Protein AF-A0A916RKR7-F1 (afdb_monomer_lite)

pLDDT: mean 83.58, std 11.2, range [42.19, 94.0]

Secondary structure (DSSP, 8-state):
-HHHHHHHHHHHHHHHHHHHHHHHHHHHHHTT-HHHHHHHHHHHHHHHHHHHHHHHHHHHHHHHHHTTPPPGGG--HHHHHHHHHHHHHHHHHHHHHHHHHHHHHHHHHHTT--

Sequence (114 aa):
MIGNIGGIAGIVISILMIILLLIGLWSSKLHSFIGGVFFFLLLIIHEVYSFISPLLIRNYIDTLSIANKEPLFGMTIGELVLTLSLIPKLIVLAAFICLIFGLKKLWNVKSVSP

Foldseek 3Di:
DVVVVVVVVVVVVLVVVLVVLVVQLVVCVVVVLVLSVLLSVLVNVLSVCVVCVVVVLVVVVVVCVVVVHADPPNDDNVVVVVVSVVVSVVSNVVSVVSNVVSVVVVVVVVVPDD

Radius of gyration: 19.38 Å; chains: 1; bounding box: 46×38×53 Å

Structure (mmCIF, N/CA/C/O backbone):
data_AF-A0A916RKR7-F1
#
_entry.id   AF-A0A916RKR7-F1
#
loop_
_atom_site.group_PDB
_atom_site.id
_atom_site.type_symbol
_atom_site.label_atom_id
_atom_site.label_alt_id
_atom_site.label_comp_id
_atom_site.label_asym_id
_atom_site.label_entity_id
_atom_site.label_seq_id
_atom_site.pdbx_PDB_ins_code
_atom_site.Cartn_x
_atom_site.Cartn_y
_atom_site.Cartn_z
_atom_site.occupancy
_atom_site.B_iso_or_equiv
_atom_site.auth_seq_id
_atom_site.auth_comp_id
_atom_site.auth_asym_id
_atom_site.auth_atom_id
_atom_site.pdbx_PDB_model_num
ATOM 1 N N . MET A 1 1 ? -0.200 20.525 -23.009 1.00 42.19 1 MET A N 1
ATOM 2 C CA . MET A 1 1 ? -0.675 21.314 -21.846 1.00 42.19 1 MET A CA 1
ATOM 3 C C . MET A 1 1 ? -1.628 20.529 -20.931 1.00 42.19 1 MET A C 1
ATOM 5 O O . MET A 1 1 ? -1.488 20.637 -19.723 1.00 42.19 1 MET A O 1
ATOM 9 N N . ILE A 1 2 ? -2.510 19.669 -21.467 1.00 44.22 2 ILE A N 1
ATOM 10 C CA . ILE A 1 2 ? -3.431 18.806 -20.686 1.00 44.22 2 ILE A CA 1
ATOM 11 C C . ILE A 1 2 ? -2.693 17.769 -19.805 1.00 44.22 2 ILE A C 1
ATOM 13 O O . ILE A 1 2 ? -3.089 17.537 -18.667 1.00 44.22 2 ILE A O 1
ATOM 17 N N . GLY A 1 3 ? -1.562 17.220 -20.269 1.00 47.84 3 GLY A N 1
ATOM 18 C CA . GLY A 1 3 ? -0.761 16.260 -19.488 1.00 47.84 3 GLY A CA 1
ATOM 19 C C . GLY A 1 3 ? -0.113 16.831 -18.217 1.00 47.84 3 GLY A C 1
ATOM 20 O O . GLY A 1 3 ? 0.104 16.091 -17.263 1.00 47.84 3 GLY A O 1
ATOM 21 N N . ASN A 1 4 ? 0.136 18.146 -18.160 1.00 53.94 4 ASN A N 1
ATOM 22 C CA . ASN A 1 4 ? 0.761 18.780 -16.991 1.00 53.94 4 ASN A CA 1
ATOM 23 C C . ASN A 1 4 ? -0.253 19.012 -15.857 1.00 53.94 4 ASN A C 1
ATOM 25 O O . ASN A 1 4 ? 0.085 18.898 -14.685 1.00 53.94 4 ASN A O 1
ATOM 29 N N . ILE A 1 5 ? -1.514 19.284 -16.211 1.00 57.25 5 ILE A N 1
ATOM 30 C CA . ILE A 1 5 ? -2.606 19.489 -15.249 1.00 57.25 5 ILE A CA 1
ATOM 31 C C . ILE A 1 5 ? -2.961 18.163 -14.561 1.00 57.25 5 ILE A C 1
ATOM 33 O O . ILE A 1 5 ? -3.138 18.139 -13.347 1.00 57.25 5 ILE A O 1
ATOM 37 N N . GLY A 1 6 ? -2.983 17.053 -15.313 1.00 62.44 6 GLY A N 1
ATOM 38 C CA . GLY A 1 6 ? -3.207 15.715 -14.754 1.00 62.44 6 GLY A CA 1
ATOM 39 C C . GLY A 1 6 ? -2.108 15.275 -13.781 1.00 62.44 6 GLY A C 1
ATOM 40 O O . GLY A 1 6 ? -2.412 14.726 -12.724 1.00 62.44 6 GLY A O 1
ATOM 41 N N . GLY A 1 7 ? -0.842 15.584 -14.089 1.00 71.19 7 GLY A N 1
ATOM 42 C CA . GLY A 1 7 ? 0.286 15.299 -13.196 1.00 71.19 7 GLY A CA 1
ATOM 43 C C . GLY A 1 7 ? 0.230 16.091 -11.887 1.00 71.19 7 GLY A C 1
ATOM 44 O O . GLY A 1 7 ? 0.376 15.515 -10.812 1.00 71.19 7 GLY A O 1
ATOM 45 N N . ILE A 1 8 ? -0.049 17.397 -11.959 1.00 77.56 8 ILE A N 1
ATOM 46 C CA . ILE A 1 8 ? -0.148 18.262 -10.771 1.00 77.56 8 ILE A CA 1
ATOM 47 C C . ILE A 1 8 ? -1.348 17.865 -9.903 1.00 77.56 8 ILE A C 1
ATOM 49 O O . ILE A 1 8 ? -1.208 17.747 -8.687 1.00 77.56 8 ILE A O 1
ATOM 53 N N . ALA A 1 9 ? -2.509 17.610 -10.513 1.00 81.56 9 ALA A N 1
ATOM 54 C CA . ALA A 1 9 ? -3.696 17.165 -9.788 1.00 81.56 9 ALA A CA 1
ATOM 55 C C . ALA A 1 9 ? -3.450 15.836 -9.058 1.00 81.56 9 ALA A C 1
ATOM 57 O O . ALA A 1 9 ? -3.811 15.712 -7.891 1.00 81.56 9 ALA A O 1
ATOM 58 N N . GLY A 1 10 ? -2.775 14.876 -9.702 1.00 78.12 10 GLY A N 1
ATOM 59 C CA . GLY A 1 10 ? -2.406 13.605 -9.073 1.00 78.12 10 GLY A CA 1
ATOM 60 C C . GLY A 1 10 ? -1.530 13.790 -7.832 1.00 78.12 10 GLY A C 1
ATOM 61 O O . GLY A 1 10 ? -1.821 13.216 -6.787 1.00 78.12 10 GLY A O 1
ATOM 62 N N . ILE A 1 11 ? -0.518 14.659 -7.910 1.00 80.81 11 ILE A N 1
ATOM 63 C CA . ILE A 1 11 ? 0.362 14.964 -6.771 1.00 80.81 11 ILE A CA 1
ATOM 64 C C . ILE A 1 11 ? -0.433 15.585 -5.614 1.00 80.81 11 ILE A C 1
ATOM 66 O O . ILE A 1 11 ? -0.278 15.166 -4.468 1.00 80.81 11 ILE A O 1
ATOM 70 N N . VAL A 1 12 ? -1.310 16.552 -5.901 1.00 86.31 12 VAL A N 1
ATOM 71 C CA . VAL A 1 12 ? -2.144 17.204 -4.876 1.00 86.31 12 VAL A CA 1
ATOM 72 C C . VAL A 1 12 ? -3.083 16.199 -4.205 1.00 86.31 12 VAL A C 1
ATOM 74 O O . VAL A 1 12 ? -3.203 16.205 -2.980 1.00 86.31 12 VAL A O 1
ATOM 77 N N . ILE A 1 13 ? -3.710 15.310 -4.982 1.00 86.62 13 ILE A N 1
ATOM 78 C CA . ILE A 1 13 ? -4.593 14.260 -4.459 1.00 86.62 13 ILE A CA 1
ATOM 79 C C . ILE A 1 13 ? -3.811 13.294 -3.565 1.00 86.62 13 ILE A C 1
ATOM 81 O O . ILE A 1 13 ? -4.263 13.016 -2.457 1.00 86.62 13 ILE A O 1
ATOM 85 N N . SER A 1 14 ? -2.628 12.834 -3.982 1.00 82.69 14 SER A N 1
ATOM 86 C CA . SER A 1 14 ? -1.793 11.952 -3.155 1.00 82.69 14 SER A CA 1
ATOM 87 C C . SER A 1 14 ? -1.345 12.623 -1.854 1.00 82.69 14 SER A C 1
ATOM 89 O O . SER A 1 14 ? -1.415 12.004 -0.794 1.00 82.69 14 SER A O 1
ATOM 91 N N . ILE A 1 15 ? -0.957 13.904 -1.882 1.00 86.75 15 ILE A N 1
ATOM 92 C CA . ILE A 1 15 ? -0.610 14.650 -0.658 1.00 86.75 15 ILE A CA 1
ATOM 93 C C . ILE A 1 15 ? -1.815 14.721 0.286 1.00 86.75 15 ILE A C 1
ATOM 95 O O . ILE A 1 15 ? -1.689 14.433 1.479 1.00 86.75 15 ILE A O 1
ATOM 99 N N . LEU A 1 16 ? -2.989 15.071 -0.243 1.00 90.75 16 LEU A N 1
ATOM 100 C CA . LEU A 1 16 ? -4.219 15.149 0.541 1.00 90.75 16 LEU A CA 1
ATOM 101 C C . LEU A 1 16 ? -4.592 13.784 1.139 1.00 90.75 16 LEU A C 1
ATOM 103 O O . LEU A 1 16 ? -4.966 13.709 2.310 1.00 90.75 16 LEU A O 1
ATOM 107 N N . MET A 1 17 ? -4.433 12.707 0.367 1.00 89.25 17 MET A N 1
ATOM 108 C CA . MET A 1 17 ? -4.655 11.337 0.825 1.00 89.25 17 MET A CA 1
ATOM 109 C C . MET A 1 17 ? -3.710 10.957 1.964 1.00 89.25 17 MET A C 1
ATOM 111 O O . MET A 1 17 ? -4.173 10.429 2.972 1.00 89.25 17 MET A O 1
ATOM 115 N N . ILE A 1 18 ? -2.416 11.276 1.871 1.00 88.94 18 ILE A N 1
ATOM 116 C CA . ILE A 1 18 ? -1.457 11.011 2.954 1.00 88.94 18 ILE A CA 1
ATOM 117 C C . ILE A 1 18 ? -1.860 11.752 4.232 1.00 88.94 18 ILE A C 1
ATOM 119 O O . ILE A 1 18 ? -1.876 11.149 5.306 1.00 88.94 18 ILE A O 1
ATOM 123 N N . ILE A 1 19 ? -2.232 13.032 4.134 1.00 92.25 19 ILE A N 1
ATOM 124 C CA . ILE A 1 19 ? -2.694 13.815 5.291 1.00 92.25 19 ILE A CA 1
ATOM 125 C C . ILE A 1 19 ? -3.920 13.147 5.929 1.00 92.25 19 ILE A C 1
ATOM 127 O O . ILE A 1 19 ? -3.970 12.971 7.147 1.00 92.25 19 ILE A O 1
ATOM 131 N N . LEU A 1 20 ? -4.885 12.719 5.113 1.00 92.56 20 LEU A N 1
ATOM 132 C CA . LEU A 1 20 ? -6.102 12.062 5.583 1.00 92.56 20 LEU A CA 1
ATOM 133 C C . LEU A 1 20 ? -5.808 10.713 6.260 1.00 92.56 20 LEU A 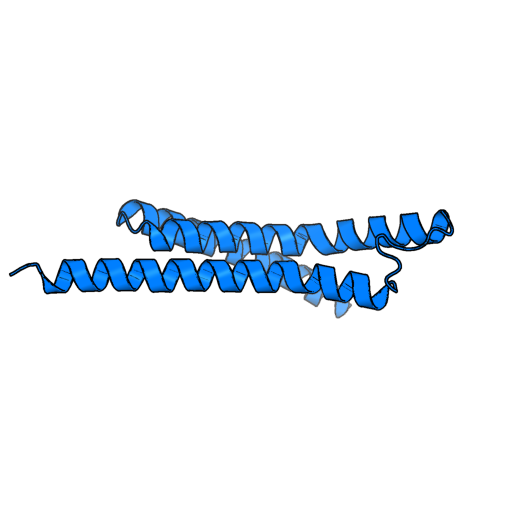C 1
ATOM 135 O O . LEU A 1 20 ? -6.374 10.415 7.313 1.00 92.56 20 LEU A O 1
ATOM 139 N N . LEU A 1 21 ? -4.875 9.928 5.716 1.00 90.94 21 LEU A N 1
ATOM 140 C CA . LEU A 1 21 ? -4.425 8.670 6.315 1.00 90.94 21 LEU A CA 1
ATOM 141 C C . LEU A 1 21 ? -3.703 8.888 7.650 1.00 90.94 21 LEU A C 1
ATOM 143 O O . LEU A 1 21 ? -3.929 8.126 8.590 1.00 90.94 21 LEU A O 1
ATOM 147 N N . LEU A 1 22 ? -2.886 9.939 7.774 1.00 92.38 22 LEU A N 1
ATOM 148 C CA . LEU A 1 22 ? -2.226 10.297 9.034 1.00 92.38 22 LEU A CA 1
ATOM 149 C C . LEU A 1 22 ? -3.235 10.718 10.107 1.00 92.38 22 LEU A C 1
ATOM 151 O O . LEU A 1 22 ? -3.119 10.290 11.257 1.00 92.38 22 LEU A O 1
ATOM 155 N N . ILE A 1 23 ? -4.255 11.499 9.738 1.00 92.88 23 ILE A N 1
ATOM 156 C CA . ILE A 1 23 ? -5.352 11.868 10.644 1.00 92.88 23 ILE A CA 1
ATOM 157 C C . ILE A 1 23 ? -6.129 10.616 11.078 1.00 92.88 23 ILE A C 1
ATOM 159 O O . ILE A 1 23 ? -6.412 10.446 12.265 1.00 92.88 23 ILE A O 1
ATOM 163 N N . GLY A 1 24 ? -6.436 9.709 10.147 1.00 89.56 24 GLY A N 1
ATOM 164 C CA . GLY A 1 24 ? -7.106 8.440 10.442 1.00 89.56 24 GLY A CA 1
ATOM 165 C C . GLY A 1 24 ? -6.294 7.535 11.374 1.00 89.56 24 GLY A C 1
ATOM 166 O O . GLY A 1 24 ? -6.837 6.970 12.331 1.00 89.56 24 GLY A O 1
ATOM 167 N N . LEU A 1 25 ? -4.978 7.459 11.159 1.00 91.31 25 LEU A N 1
ATOM 168 C CA . LEU A 1 25 ? -4.042 6.736 12.019 1.00 91.31 25 LEU A CA 1
ATOM 169 C C . LEU A 1 25 ? -4.004 7.337 13.430 1.00 91.31 25 LEU A C 1
ATOM 171 O O . LEU A 1 25 ? -4.107 6.605 14.417 1.00 91.31 25 LEU A O 1
ATOM 175 N N . TRP A 1 26 ? -3.907 8.666 13.530 1.00 92.19 26 TRP A N 1
ATOM 176 C CA . TRP A 1 26 ? -3.924 9.388 14.802 1.00 92.19 26 TRP A CA 1
ATOM 177 C C . TRP A 1 26 ? -5.234 9.159 15.559 1.00 92.19 26 TRP A C 1
ATOM 179 O O . TRP A 1 26 ? -5.219 8.811 16.739 1.00 92.19 26 TRP A O 1
ATOM 189 N N . SER A 1 27 ? -6.371 9.283 14.871 1.00 90.12 27 SER A N 1
ATOM 190 C CA . SER A 1 27 ? -7.696 9.049 15.448 1.00 90.12 27 SER A CA 1
ATOM 191 C C . SER A 1 27 ? -7.862 7.605 15.930 1.00 90.12 27 SER A C 1
ATOM 193 O O . SER A 1 27 ? -8.347 7.369 17.037 1.00 90.12 27 SER A O 1
ATOM 195 N N . SER A 1 28 ? -7.383 6.626 15.158 1.00 89.75 28 SER A N 1
ATOM 196 C CA . SER A 1 28 ? -7.419 5.213 15.555 1.00 89.75 28 SER A CA 1
ATOM 197 C C . SER A 1 28 ? -6.564 4.943 16.791 1.00 89.75 28 SER A C 1
ATOM 199 O O . SER A 1 28 ? -6.968 4.175 17.663 1.00 89.75 28 SER A O 1
ATOM 201 N N . LYS A 1 29 ? -5.405 5.606 16.899 1.00 89.06 29 LYS A N 1
ATOM 202 C CA . LYS A 1 29 ? -4.544 5.529 18.083 1.00 89.06 29 LYS A CA 1
ATOM 203 C C . LYS A 1 29 ? -5.217 6.150 19.309 1.00 89.06 29 LYS A C 1
ATOM 205 O O . LYS A 1 29 ? -5.168 5.548 20.377 1.00 89.06 29 LYS A O 1
ATOM 210 N N . LEU A 1 30 ? -5.881 7.298 19.153 1.00 87.00 30 LEU A N 1
ATOM 211 C CA . LEU A 1 30 ? -6.596 7.976 20.240 1.00 87.00 30 LEU A CA 1
ATOM 212 C C . LEU A 1 30 ? -7.719 7.101 20.820 1.00 87.00 30 LEU A C 1
ATOM 214 O O . LEU A 1 30 ? -7.856 6.994 22.033 1.00 87.00 30 LEU A O 1
ATOM 218 N N . HIS A 1 31 ? -8.470 6.412 19.959 1.00 85.62 31 HIS A N 1
ATOM 219 C CA . HIS A 1 31 ? -9.562 5.521 20.365 1.00 85.62 31 HIS A CA 1
ATOM 220 C C . HIS A 1 31 ? -9.102 4.090 20.704 1.00 85.62 31 HIS A C 1
ATOM 222 O O . HIS A 1 31 ? -9.934 3.196 20.851 1.00 85.62 31 HIS A O 1
ATOM 228 N N . SER A 1 32 ? -7.788 3.841 20.803 1.00 84.44 32 SER A N 1
ATOM 229 C CA . SER A 1 32 ? -7.203 2.508 21.049 1.00 84.44 32 SER A CA 1
ATOM 230 C C . SER A 1 32 ? -7.684 1.417 20.075 1.00 84.44 32 SER A C 1
ATOM 232 O O . SER A 1 32 ? -7.707 0.224 20.391 1.00 84.44 32 SER A O 1
ATOM 234 N N . PHE A 1 33 ? -8.054 1.807 18.853 1.00 88.00 33 PHE A N 1
ATOM 235 C CA . PHE A 1 33 ? -8.566 0.904 17.833 1.00 88.00 33 PHE A CA 1
ATOM 236 C C . PHE A 1 33 ? -7.415 0.252 17.057 1.00 88.00 33 PHE A C 1
ATOM 238 O O . PHE A 1 33 ? -7.038 0.687 15.969 1.00 88.00 33 PHE A O 1
ATOM 245 N N . ILE A 1 34 ? -6.861 -0.827 17.620 1.00 85.88 34 ILE A N 1
ATOM 246 C CA . ILE A 1 34 ? -5.695 -1.550 17.072 1.00 85.88 34 ILE A CA 1
ATOM 247 C C . ILE A 1 34 ? -5.904 -1.966 15.605 1.00 85.88 34 ILE A C 1
ATOM 249 O O . ILE A 1 34 ? -5.000 -1.804 14.789 1.00 85.88 34 ILE A O 1
ATOM 253 N N . GLY A 1 35 ? -7.094 -2.460 15.242 1.00 85.88 35 GLY A N 1
ATOM 254 C CA . GLY A 1 35 ? -7.390 -2.851 13.856 1.00 85.88 35 GLY A CA 1
ATOM 255 C C . GLY A 1 35 ? -7.344 -1.675 12.877 1.00 85.88 35 GLY A C 1
ATOM 256 O O . GLY A 1 35 ? -6.840 -1.821 11.766 1.00 85.88 35 GLY A O 1
ATOM 257 N N . GLY A 1 36 ? -7.786 -0.493 13.312 1.00 87.69 36 GLY A N 1
ATOM 258 C CA . GLY A 1 36 ? -7.679 0.742 12.536 1.00 87.69 36 GLY A CA 1
ATOM 259 C C . GLY A 1 36 ? -6.241 1.207 12.388 1.00 87.69 36 GLY A C 1
ATOM 260 O O . GLY A 1 36 ? -5.849 1.613 11.302 1.00 87.69 36 GLY A O 1
ATOM 261 N N . VAL A 1 37 ? -5.424 1.074 13.438 1.00 91.44 37 VAL A N 1
ATOM 262 C CA . VAL A 1 37 ? -3.992 1.400 13.359 1.00 91.44 37 VAL A CA 1
ATOM 263 C C . VAL A 1 37 ? -3.306 0.575 12.267 1.00 91.44 37 VAL A C 1
ATOM 265 O O . VAL A 1 37 ? -2.630 1.150 11.417 1.00 91.44 37 VAL A O 1
ATOM 268 N N . PHE A 1 38 ? -3.528 -0.744 12.227 1.00 91.62 38 PHE A N 1
ATOM 269 C CA . PHE A 1 38 ? -2.978 -1.598 11.165 1.00 91.62 38 PHE A CA 1
ATOM 270 C C . PHE A 1 38 ? -3.545 -1.269 9.781 1.00 91.62 38 PHE A C 1
ATOM 272 O O . PHE A 1 38 ? -2.788 -1.225 8.814 1.00 91.62 38 PHE A O 1
ATOM 279 N N . PHE A 1 39 ? -4.848 -0.996 9.682 1.00 94.00 39 PHE A N 1
ATOM 280 C CA . PHE A 1 39 ? -5.491 -0.593 8.430 1.00 94.00 39 PHE A CA 1
ATOM 281 C C . PHE A 1 39 ? -4.858 0.675 7.843 1.00 94.00 39 PHE A C 1
ATOM 283 O O . PHE A 1 39 ? -4.390 0.659 6.706 1.00 94.00 39 PHE A O 1
ATOM 290 N N . PHE A 1 40 ? -4.782 1.755 8.625 1.00 92.81 40 PHE A N 1
ATOM 291 C CA .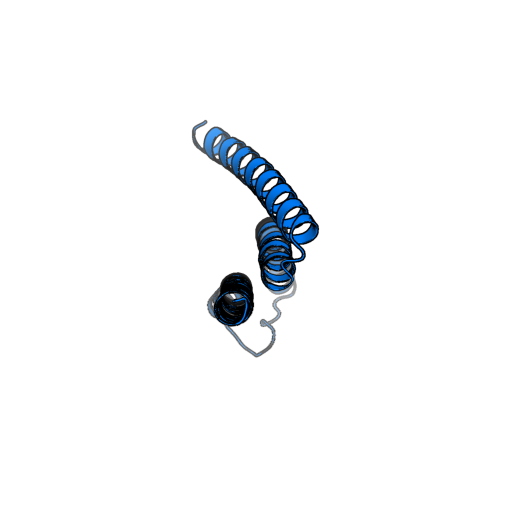 PHE A 1 40 ? -4.207 3.017 8.160 1.00 92.81 40 PHE A CA 1
ATOM 292 C C . PHE A 1 40 ? -2.710 2.895 7.869 1.00 92.81 40 PHE A C 1
ATOM 294 O O . PHE A 1 40 ? -2.236 3.466 6.891 1.00 92.81 40 PHE A O 1
ATOM 301 N N . LEU A 1 41 ? -1.967 2.112 8.657 1.00 92.62 41 LEU A N 1
ATOM 302 C CA . LEU A 1 41 ? -0.545 1.872 8.412 1.00 92.62 41 LEU A CA 1
ATOM 303 C C . LEU A 1 41 ? -0.301 1.130 7.087 1.00 92.62 41 LEU A C 1
ATOM 305 O O . LEU A 1 41 ? 0.567 1.528 6.313 1.00 92.62 41 LEU A O 1
ATOM 309 N N . LEU A 1 42 ? -1.093 0.096 6.787 1.00 93.50 42 LEU A N 1
ATOM 310 C CA . LEU A 1 42 ? -1.015 -0.619 5.509 1.00 93.50 42 LEU A CA 1
ATOM 311 C C . LEU A 1 42 ? -1.404 0.271 4.324 1.00 93.50 42 LEU A C 1
ATOM 313 O O . LEU A 1 42 ? -0.762 0.198 3.278 1.00 93.50 42 LEU A O 1
ATOM 317 N N . LEU A 1 43 ? -2.396 1.151 4.484 1.00 93.06 43 LEU A N 1
ATOM 318 C CA . LEU A 1 43 ? -2.752 2.120 3.444 1.00 93.06 43 LEU A CA 1
ATOM 319 C C . LEU A 1 43 ? -1.659 3.169 3.203 1.00 93.06 43 LEU A C 1
ATOM 321 O O . LEU A 1 43 ? -1.436 3.551 2.058 1.00 93.06 43 LEU A O 1
ATOM 325 N N . ILE A 1 44 ? -0.934 3.596 4.241 1.00 92.44 44 ILE A N 1
ATOM 326 C CA . ILE A 1 44 ? 0.233 4.475 4.073 1.00 92.44 44 ILE A CA 1
ATOM 327 C C . ILE A 1 44 ? 1.326 3.756 3.278 1.00 92.44 44 ILE A C 1
ATOM 329 O O . ILE A 1 44 ? 1.870 4.327 2.335 1.00 92.44 44 ILE A O 1
ATOM 333 N N . ILE A 1 45 ? 1.620 2.493 3.609 1.00 91.06 45 ILE A N 1
ATOM 334 C CA . ILE A 1 45 ? 2.581 1.681 2.846 1.00 91.06 45 ILE A CA 1
ATOM 335 C C . ILE A 1 45 ? 2.132 1.551 1.385 1.00 91.06 45 ILE A C 1
ATOM 337 O O . ILE A 1 45 ? 2.955 1.692 0.485 1.00 91.06 45 ILE A O 1
ATOM 341 N N . HIS A 1 46 ? 0.839 1.322 1.143 1.00 92.00 46 HIS A N 1
ATOM 342 C CA . HIS A 1 46 ? 0.275 1.257 -0.204 1.00 92.00 46 HIS A CA 1
ATOM 343 C C . HIS A 1 46 ? 0.485 2.560 -0.989 1.00 92.00 46 HIS A C 1
ATOM 345 O O . HIS A 1 46 ? 0.946 2.514 -2.127 1.00 92.00 46 HIS A O 1
ATOM 351 N N . GLU A 1 47 ? 0.191 3.716 -0.390 1.00 89.62 47 GLU A N 1
ATOM 352 C CA . GLU A 1 47 ? 0.353 5.018 -1.051 1.00 89.62 47 GLU A CA 1
ATOM 353 C C . GLU A 1 47 ? 1.829 5.309 -1.367 1.00 89.62 47 GLU A C 1
ATOM 355 O O . GLU A 1 47 ? 2.171 5.697 -2.484 1.00 89.62 47 GLU A O 1
ATOM 360 N N . VAL A 1 48 ? 2.732 5.023 -0.423 1.00 88.06 48 VAL A N 1
ATOM 361 C CA . VAL A 1 48 ? 4.184 5.148 -0.633 1.00 88.06 48 VAL A CA 1
ATOM 362 C C . VAL A 1 48 ? 4.663 4.204 -1.740 1.00 88.06 48 VAL A C 1
ATOM 364 O O . VAL A 1 48 ? 5.437 4.605 -2.611 1.00 88.06 48 VAL A O 1
ATOM 367 N N . TYR A 1 49 ? 4.181 2.960 -1.755 1.00 87.31 49 TYR A N 1
ATOM 368 C CA . TYR A 1 49 ? 4.507 1.994 -2.802 1.00 87.31 49 TYR A CA 1
ATOM 369 C C . TYR A 1 49 ? 4.010 2.458 -4.177 1.00 87.31 49 TYR A C 1
ATOM 371 O O . TYR A 1 49 ? 4.732 2.324 -5.163 1.00 87.31 49 TYR A O 1
ATOM 379 N N . SER A 1 50 ? 2.815 3.048 -4.260 1.00 84.88 50 SER A N 1
ATOM 380 C CA . SER A 1 50 ? 2.270 3.614 -5.502 1.00 84.88 50 SER A CA 1
ATOM 381 C C . SER A 1 50 ? 3.181 4.699 -6.087 1.00 84.88 50 SER A C 1
ATOM 383 O O . SER A 1 50 ? 3.385 4.755 -7.298 1.00 84.88 50 SER A O 1
ATOM 385 N N . PHE A 1 51 ? 3.813 5.505 -5.230 1.00 83.81 51 PHE A N 1
ATOM 386 C CA . PHE A 1 51 ? 4.735 6.554 -5.660 1.00 83.81 51 PHE A CA 1
ATOM 387 C C . PHE A 1 51 ? 6.097 6.011 -6.123 1.00 83.81 51 PHE A C 1
ATOM 389 O O . PHE A 1 51 ? 6.666 6.486 -7.105 1.00 83.81 51 PHE A O 1
ATOM 396 N N . ILE A 1 52 ? 6.631 5.004 -5.425 1.00 85.31 52 ILE A N 1
ATOM 397 C CA . ILE A 1 52 ? 7.990 4.491 -5.662 1.00 85.31 52 ILE A CA 1
ATOM 398 C C . ILE A 1 52 ? 8.015 3.394 -6.741 1.00 85.31 52 ILE A C 1
ATOM 400 O O . ILE A 1 52 ? 8.971 3.298 -7.515 1.00 85.31 52 ILE A O 1
ATOM 404 N N . SER A 1 53 ? 6.973 2.561 -6.820 1.00 84.75 53 SER A N 1
ATOM 405 C CA . SER A 1 53 ? 6.948 1.380 -7.692 1.00 84.75 53 SER A CA 1
ATOM 406 C C . SER A 1 53 ? 7.138 1.677 -9.181 1.00 84.75 53 SER A C 1
ATOM 408 O O . SER A 1 53 ? 7.904 0.934 -9.795 1.00 84.75 53 SER A O 1
ATOM 410 N N . PRO A 1 54 ? 6.580 2.747 -9.790 1.00 84.38 54 PRO A N 1
ATOM 411 C CA . PRO A 1 54 ? 6.785 3.000 -11.215 1.00 84.38 54 PRO A CA 1
ATOM 412 C C . PRO A 1 54 ? 8.262 3.239 -11.541 1.00 84.38 54 PRO A C 1
ATOM 414 O O . PRO A 1 54 ? 8.760 2.762 -12.559 1.00 84.38 54 PRO A O 1
ATOM 417 N N . LEU A 1 55 ? 8.978 3.935 -10.652 1.00 85.69 55 LEU A N 1
ATOM 418 C CA . LEU A 1 55 ? 10.397 4.237 -10.818 1.00 85.69 55 LEU A CA 1
ATOM 419 C C . LEU A 1 55 ? 11.263 2.985 -10.632 1.00 85.69 55 LEU A C 1
ATOM 421 O O . LEU A 1 55 ? 12.168 2.743 -11.428 1.00 85.69 55 LEU A O 1
ATOM 425 N N . LEU A 1 56 ? 10.953 2.150 -9.635 1.00 85.06 56 LEU A N 1
ATOM 426 C CA . LEU A 1 56 ? 11.647 0.876 -9.420 1.00 85.06 56 LEU A CA 1
ATOM 427 C C . LEU A 1 56 ? 11.427 -0.111 -10.572 1.00 85.06 56 LEU A C 1
ATOM 429 O O . LEU A 1 56 ? 12.389 -0.703 -11.055 1.00 85.06 56 LEU A O 1
ATOM 433 N N . ILE A 1 57 ? 10.180 -0.272 -11.024 1.00 85.56 57 ILE A N 1
ATOM 434 C CA . ILE A 1 57 ? 9.818 -1.179 -12.121 1.00 85.56 57 ILE A CA 1
ATOM 435 C C . ILE A 1 57 ? 10.505 -0.734 -13.407 1.00 85.56 57 ILE A C 1
ATOM 437 O O . ILE A 1 57 ? 11.107 -1.557 -14.093 1.00 85.56 57 ILE A O 1
ATOM 441 N N . ARG A 1 58 ? 10.468 0.569 -13.709 1.00 85.94 58 ARG A N 1
ATOM 442 C CA . ARG A 1 58 ? 11.151 1.123 -14.877 1.00 85.94 58 ARG A CA 1
ATOM 443 C C . ARG A 1 58 ? 12.651 0.850 -14.828 1.00 85.94 58 ARG A C 1
ATOM 445 O O . ARG A 1 58 ? 13.176 0.280 -15.774 1.00 85.94 58 ARG A O 1
ATOM 452 N N . ASN A 1 59 ? 13.319 1.177 -13.722 1.00 86.38 59 ASN A N 1
ATOM 453 C CA . ASN A 1 59 ? 14.758 0.940 -13.586 1.00 86.38 59 ASN A CA 1
ATOM 454 C C . ASN A 1 59 ? 15.109 -0.550 -13.723 1.00 86.38 59 ASN A C 1
ATOM 456 O O . ASN A 1 59 ? 16.122 -0.896 -14.330 1.00 86.38 59 ASN A O 1
ATOM 460 N N . TYR A 1 60 ? 14.274 -1.437 -13.179 1.00 84.94 60 TYR A N 1
ATOM 461 C CA . TYR A 1 60 ? 14.463 -2.881 -13.294 1.00 84.94 60 TYR A CA 1
ATOM 462 C C . TYR A 1 60 ? 14.332 -3.370 -14.745 1.00 84.94 60 TYR A C 1
ATOM 464 O O . TYR A 1 60 ? 15.202 -4.097 -15.224 1.00 84.94 60 TYR A O 1
ATOM 472 N N . ILE A 1 61 ? 13.295 -2.926 -15.463 1.00 84.50 61 ILE A N 1
ATOM 473 C CA . ILE A 1 61 ? 13.081 -3.257 -16.881 1.00 84.50 61 ILE A CA 1
ATOM 474 C C . ILE A 1 61 ? 14.202 -2.680 -17.752 1.00 84.50 61 ILE A C 1
ATOM 476 O O . ILE A 1 61 ? 14.746 -3.396 -18.591 1.00 84.50 61 ILE A O 1
ATOM 480 N N . ASP A 1 62 ? 14.594 -1.425 -17.527 1.00 85.81 62 ASP A N 1
ATOM 481 C CA . ASP A 1 62 ? 15.678 -0.774 -18.266 1.00 85.81 62 ASP A CA 1
ATOM 482 C C . ASP A 1 62 ? 17.002 -1.537 -18.066 1.00 85.81 62 ASP A C 1
ATOM 484 O O . ASP A 1 62 ? 17.719 -1.804 -19.028 1.00 85.81 62 ASP A O 1
ATOM 488 N N . THR A 1 63 ? 17.292 -1.988 -16.839 1.00 85.31 63 THR A N 1
ATOM 489 C CA . THR A 1 63 ? 18.490 -2.793 -16.536 1.00 85.31 63 THR A CA 1
ATOM 490 C C . THR A 1 63 ? 18.468 -4.153 -17.237 1.00 85.31 63 THR A C 1
ATOM 492 O O . THR A 1 63 ? 19.488 -4.581 -17.776 1.00 85.31 63 THR A O 1
ATOM 495 N N . LEU A 1 64 ? 17.318 -4.835 -17.250 1.00 83.88 64 LEU A N 1
ATOM 496 C CA . LEU A 1 64 ? 17.138 -6.108 -17.961 1.00 83.88 64 LEU A CA 1
ATOM 497 C C . LEU A 1 64 ? 17.340 -5.949 -19.471 1.00 83.88 64 LEU A C 1
ATOM 499 O O . LEU A 1 64 ? 18.055 -6.746 -20.078 1.00 83.88 64 LEU A O 1
ATOM 503 N N . SER A 1 65 ? 16.758 -4.892 -20.043 1.00 82.31 65 SER A N 1
ATOM 504 C CA . SER A 1 65 ? 16.856 -4.553 -21.464 1.00 82.31 65 SER A CA 1
ATOM 505 C C . SER A 1 65 ? 18.301 -4.258 -21.877 1.00 82.31 65 SER A C 1
ATOM 507 O O . SER A 1 65 ? 18.810 -4.854 -22.821 1.00 82.31 65 SER A O 1
ATOM 509 N N . ILE A 1 66 ? 19.012 -3.416 -21.115 1.00 83.44 66 ILE A N 1
ATOM 510 C CA . ILE A 1 66 ? 20.420 -3.074 -21.385 1.00 83.44 66 ILE A CA 1
ATOM 511 C C . ILE A 1 66 ? 21.328 -4.304 -21.253 1.00 83.44 66 ILE A C 1
ATOM 513 O O . ILE A 1 66 ? 22.270 -4.472 -22.027 1.00 83.44 66 ILE A O 1
ATOM 517 N N . ALA A 1 67 ? 21.060 -5.170 -20.275 1.00 81.69 67 ALA A N 1
ATOM 518 C CA . ALA A 1 67 ? 21.878 -6.347 -20.016 1.00 81.69 67 ALA A CA 1
ATOM 519 C C . ALA A 1 67 ? 21.547 -7.551 -20.918 1.00 81.69 67 ALA A C 1
ATOM 521 O O . ALA A 1 67 ? 22.220 -8.573 -20.782 1.00 81.69 67 ALA A O 1
ATOM 522 N N . ASN A 1 68 ? 20.531 -7.465 -21.793 1.00 76.88 68 ASN A N 1
ATOM 523 C CA . ASN A 1 68 ? 19.965 -8.602 -22.540 1.00 76.88 68 ASN A CA 1
ATOM 524 C C . ASN A 1 68 ? 19.727 -9.833 -21.644 1.00 76.88 68 ASN A C 1
ATOM 526 O O . ASN A 1 68 ? 19.996 -10.970 -22.032 1.00 76.88 68 ASN A O 1
ATOM 530 N N . LYS A 1 69 ? 19.281 -9.599 -20.406 1.00 75.12 69 LYS A N 1
ATOM 531 C CA . LYS A 1 69 ? 19.009 -10.661 -19.436 1.00 75.12 69 LYS A CA 1
ATOM 532 C C . LYS A 1 69 ? 17.522 -10.956 -19.405 1.00 75.12 69 LYS A C 1
ATOM 534 O O . LYS A 1 69 ? 16.699 -10.046 -19.467 1.00 75.12 69 LYS A O 1
ATOM 539 N N . GLU A 1 70 ? 17.191 -12.230 -19.259 1.00 75.31 70 GLU A N 1
ATOM 540 C CA . GLU A 1 70 ? 15.813 -12.633 -19.019 1.00 75.31 70 GLU A CA 1
ATOM 541 C C . GLU A 1 70 ? 15.375 -12.246 -17.596 1.00 75.31 70 GLU A C 1
ATOM 543 O O . GLU A 1 70 ? 16.199 -12.240 -16.669 1.00 75.31 70 GLU A O 1
ATOM 548 N N . PRO A 1 71 ? 14.089 -11.905 -17.401 1.00 74.31 71 PRO A N 1
ATOM 549 C CA . PRO A 1 71 ? 13.535 -11.649 -16.081 1.00 74.31 71 PRO A CA 1
ATOM 550 C C . PRO A 1 71 ? 13.719 -12.849 -15.147 1.00 74.31 71 PRO A C 1
ATOM 552 O O . PRO A 1 71 ? 13.738 -14.008 -15.569 1.00 74.31 71 PRO A O 1
ATOM 555 N N . LEU A 1 72 ? 13.817 -12.566 -13.845 1.00 70.88 72 LEU A N 1
ATOM 556 C CA . LEU A 1 72 ? 13.815 -13.610 -12.820 1.00 70.88 72 LEU A CA 1
ATOM 557 C C . LEU A 1 72 ? 12.602 -14.536 -13.023 1.00 70.88 72 LEU A C 1
ATOM 559 O O . LEU A 1 72 ? 11.498 -14.061 -13.278 1.00 70.88 72 LEU A O 1
ATOM 563 N N . PHE A 1 73 ? 12.824 -15.846 -12.885 1.00 74.81 73 PHE A N 1
ATOM 564 C CA . PHE A 1 73 ? 11.831 -16.918 -13.075 1.00 74.81 73 PHE A CA 1
ATOM 565 C C . PHE A 1 73 ? 11.406 -17.225 -14.521 1.00 74.81 73 PHE A C 1
ATOM 567 O O . PHE A 1 73 ? 10.424 -17.939 -14.707 1.00 74.81 73 PHE A O 1
ATOM 574 N N . GLY A 1 74 ? 12.131 -16.743 -15.539 1.00 80.44 74 GLY A N 1
ATOM 575 C CA . GLY A 1 74 ? 11.817 -17.061 -16.942 1.00 80.44 74 GLY A CA 1
ATOM 576 C C . GLY A 1 74 ? 10.472 -16.490 -17.406 1.00 80.44 74 GLY A C 1
ATOM 577 O O . GLY A 1 74 ? 9.886 -16.975 -18.369 1.00 80.44 74 GLY A O 1
ATOM 578 N N . MET A 1 75 ? 9.964 -15.485 -16.691 1.00 84.19 75 MET A N 1
ATOM 579 C CA . MET A 1 75 ? 8.722 -14.793 -17.019 1.00 84.19 75 MET A CA 1
ATOM 580 C C . MET A 1 75 ? 8.949 -13.789 -18.146 1.00 84.19 75 MET A C 1
ATOM 582 O O . MET A 1 75 ? 10.020 -13.193 -18.264 1.00 84.19 75 MET A O 1
ATOM 586 N N . T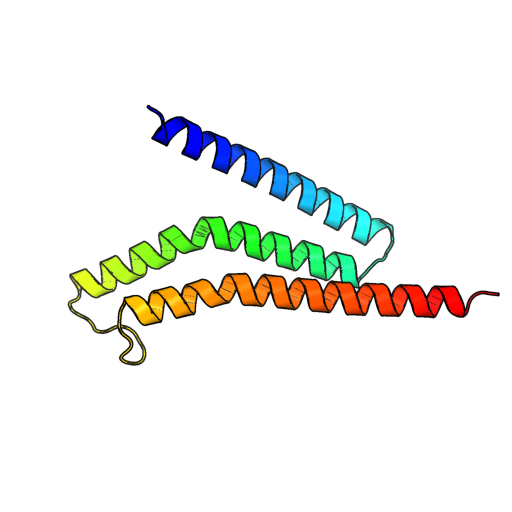HR A 1 76 ? 7.911 -13.520 -18.931 1.00 87.00 76 THR A N 1
ATOM 587 C CA . THR A 1 76 ? 7.911 -12.374 -19.844 1.00 87.00 76 THR A CA 1
ATOM 588 C C . THR A 1 76 ? 7.865 -11.054 -19.063 1.00 87.00 76 THR A C 1
ATOM 590 O O . THR A 1 76 ? 7.387 -10.989 -17.928 1.00 87.00 76 THR A O 1
ATOM 593 N N . ILE A 1 77 ? 8.306 -9.951 -19.682 1.00 83.12 77 ILE A N 1
ATOM 594 C CA . ILE A 1 77 ? 8.207 -8.608 -19.074 1.00 83.12 77 ILE A CA 1
ATOM 595 C C . ILE A 1 77 ? 6.746 -8.279 -18.717 1.00 83.12 77 ILE A C 1
ATOM 597 O O . ILE A 1 77 ? 6.484 -7.681 -17.675 1.00 83.12 77 ILE A O 1
ATOM 601 N N . GLY A 1 78 ? 5.786 -8.713 -19.542 1.00 82.94 78 GLY A N 1
ATOM 602 C CA . GLY A 1 78 ? 4.357 -8.530 -19.280 1.00 82.94 78 GLY A CA 1
ATOM 603 C C . GLY A 1 78 ? 3.881 -9.254 -18.015 1.00 82.94 78 GLY A C 1
ATOM 604 O O . GLY A 1 78 ? 3.217 -8.647 -17.176 1.00 82.94 78 GLY A O 1
ATOM 605 N N . GLU A 1 79 ? 4.260 -10.521 -17.838 1.00 86.56 79 GLU A N 1
ATOM 606 C CA . GLU A 1 79 ? 3.919 -11.318 -16.647 1.00 86.56 79 GLU A CA 1
ATOM 607 C C . GLU A 1 79 ? 4.579 -10.782 -15.375 1.00 86.56 79 GLU A C 1
ATOM 609 O O . GLU A 1 79 ? 3.951 -10.730 -14.314 1.00 86.56 79 GLU A O 1
ATOM 614 N N . LEU A 1 80 ? 5.821 -10.313 -15.481 1.00 85.56 80 LEU A N 1
ATOM 615 C CA . LEU A 1 80 ? 6.516 -9.653 -14.384 1.00 85.56 80 LEU A CA 1
ATOM 616 C C . LEU A 1 80 ? 5.774 -8.381 -13.945 1.00 85.56 80 LEU A C 1
ATOM 618 O O . LEU A 1 80 ? 5.510 -8.198 -12.756 1.00 85.56 80 LEU A O 1
ATOM 622 N N . VAL A 1 81 ? 5.407 -7.509 -14.890 1.00 84.62 81 VAL A N 1
ATOM 623 C CA . VAL A 1 81 ? 4.664 -6.273 -14.593 1.00 84.62 81 VAL A CA 1
ATOM 624 C C . VAL A 1 81 ? 3.307 -6.595 -13.965 1.00 84.62 81 VAL A C 1
ATOM 626 O O . VAL A 1 81 ? 2.922 -5.957 -12.984 1.00 84.62 81 VAL A O 1
ATOM 629 N N . LEU A 1 82 ? 2.608 -7.621 -14.459 1.00 86.62 82 LEU A N 1
ATOM 630 C CA . LEU A 1 82 ? 1.365 -8.104 -13.852 1.00 86.62 82 LEU A CA 1
ATOM 631 C C . LEU A 1 82 ? 1.580 -8.578 -12.410 1.00 86.62 82 LEU A C 1
ATOM 633 O O . LEU A 1 82 ? 0.810 -8.204 -11.523 1.00 86.62 82 LEU A O 1
ATOM 637 N N . THR A 1 83 ? 2.647 -9.332 -12.156 1.00 87.06 83 THR A N 1
ATOM 638 C CA . THR A 1 83 ? 2.994 -9.839 -10.822 1.00 87.06 83 THR A CA 1
ATOM 639 C C . THR A 1 83 ? 3.318 -8.700 -9.855 1.00 87.06 83 THR A C 1
ATOM 641 O O . THR A 1 83 ? 2.825 -8.674 -8.729 1.00 87.06 83 THR A O 1
ATOM 644 N N . LEU A 1 84 ? 4.068 -7.692 -10.300 1.00 86.38 84 LEU A N 1
ATOM 645 C CA . LEU A 1 84 ? 4.358 -6.504 -9.495 1.00 86.38 84 LEU A CA 1
ATOM 646 C C . LEU A 1 84 ? 3.095 -5.659 -9.256 1.00 86.38 84 LEU A C 1
ATOM 648 O O . LEU A 1 84 ? 2.917 -5.118 -8.167 1.00 86.38 84 LEU A O 1
ATOM 652 N N . SER A 1 85 ? 2.161 -5.625 -10.213 1.00 86.94 85 SER A N 1
ATOM 653 C CA . SER A 1 85 ? 0.864 -4.947 -10.055 1.00 86.94 85 SER A CA 1
ATOM 654 C C . SER A 1 85 ? -0.087 -5.629 -9.057 1.00 86.94 85 SER A C 1
ATOM 656 O O . SER A 1 85 ? -1.051 -5.009 -8.598 1.00 86.94 85 SER A O 1
ATOM 658 N N . LEU A 1 86 ? 0.159 -6.897 -8.705 1.00 89.62 86 LEU A N 1
ATOM 659 C CA . LEU A 1 86 ? -0.614 -7.629 -7.696 1.00 89.62 86 LEU A CA 1
ATOM 660 C C . LEU A 1 86 ? -0.236 -7.224 -6.269 1.00 89.62 86 LEU A C 1
ATOM 662 O O . LEU A 1 86 ? -1.105 -7.210 -5.400 1.00 89.62 86 LEU A O 1
ATOM 666 N N . ILE A 1 87 ? 1.019 -6.840 -6.030 1.00 89.31 87 ILE A N 1
ATOM 667 C CA . ILE A 1 87 ? 1.525 -6.433 -4.711 1.00 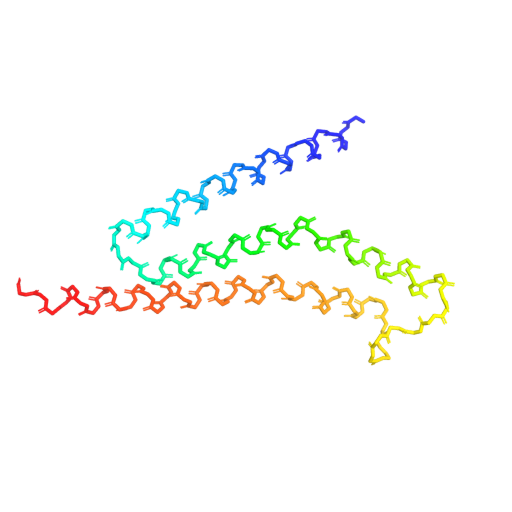89.31 87 ILE A CA 1
ATOM 668 C C . ILE A 1 87 ? 0.650 -5.345 -4.058 1.00 89.31 87 ILE A C 1
ATOM 670 O O . ILE A 1 87 ? 0.162 -5.583 -2.951 1.00 89.31 87 ILE A O 1
ATOM 674 N N . PRO A 1 88 ? 0.364 -4.192 -4.701 1.00 88.25 88 PRO A N 1
ATOM 675 C CA . PRO A 1 88 ? -0.470 -3.161 -4.082 1.00 88.25 88 PRO A CA 1
ATOM 676 C C . PRO A 1 88 ? -1.891 -3.659 -3.789 1.00 88.25 88 PRO A C 1
ATOM 678 O O . PRO A 1 88 ? -2.442 -3.366 -2.728 1.00 88.25 88 PRO A O 1
ATOM 681 N N . LYS A 1 89 ? -2.464 -4.495 -4.666 1.00 90.56 89 LYS A N 1
ATOM 682 C CA . LYS A 1 89 ? -3.799 -5.083 -4.461 1.00 90.56 89 LYS A CA 1
ATOM 683 C C . LYS A 1 89 ? -3.833 -5.993 -3.230 1.00 90.56 89 LYS A C 1
ATOM 685 O O . LYS A 1 89 ? -4.799 -5.959 -2.470 1.00 90.56 89 LYS A O 1
ATOM 690 N N . LEU A 1 90 ? -2.773 -6.770 -3.006 1.00 92.56 90 LEU A N 1
ATOM 691 C CA . LEU A 1 90 ? -2.634 -7.626 -1.827 1.00 92.56 90 LEU A CA 1
ATOM 692 C C . LEU A 1 90 ? -2.483 -6.812 -0.535 1.00 92.56 90 LEU A C 1
ATOM 694 O O . LEU A 1 90 ? -3.068 -7.187 0.479 1.00 92.56 90 LEU A O 1
ATOM 698 N N . ILE A 1 91 ? -1.767 -5.681 -0.569 1.00 92.50 91 ILE A N 1
ATOM 699 C CA . ILE A 1 91 ? -1.653 -4.772 0.586 1.00 92.50 91 ILE A CA 1
ATOM 700 C C . ILE A 1 91 ? -3.032 -4.224 0.973 1.00 92.50 91 ILE A C 1
ATOM 702 O O . ILE A 1 91 ? -3.398 -4.255 2.148 1.00 92.50 91 ILE A O 1
ATOM 706 N N . VAL A 1 92 ? -3.823 -3.772 -0.007 1.00 91.88 92 VAL A N 1
ATOM 707 C CA . VAL A 1 92 ? -5.188 -3.275 0.234 1.00 91.88 92 VAL A CA 1
ATOM 708 C C . VAL A 1 92 ? -6.078 -4.377 0.806 1.00 91.88 92 VAL A C 1
ATOM 710 O O . VAL A 1 92 ? -6.791 -4.146 1.782 1.00 91.88 92 VAL A O 1
ATOM 713 N N . LEU A 1 93 ? -6.009 -5.590 0.253 1.00 93.81 93 LEU A N 1
ATOM 714 C CA . LEU A 1 93 ? -6.757 -6.735 0.769 1.00 93.81 93 LEU A CA 1
ATOM 715 C C . LEU A 1 93 ? -6.397 -7.032 2.233 1.00 93.81 93 LEU A C 1
ATOM 717 O O . LEU A 1 93 ? -7.290 -7.173 3.069 1.00 93.81 93 LEU A O 1
ATOM 721 N N . ALA A 1 94 ? -5.104 -7.073 2.559 1.00 93.19 94 ALA A N 1
ATOM 722 C CA . ALA A 1 94 ? -4.632 -7.269 3.926 1.00 93.19 94 ALA A CA 1
ATOM 723 C C . ALA A 1 94 ? -5.131 -6.157 4.865 1.00 93.19 94 ALA A C 1
ATOM 725 O O . ALA A 1 94 ? -5.596 -6.450 5.968 1.00 93.19 94 ALA A O 1
ATOM 726 N N . ALA A 1 95 ? -5.120 -4.899 4.409 1.00 93.25 95 ALA A N 1
ATOM 727 C CA . ALA A 1 95 ? -5.649 -3.771 5.169 1.00 93.25 95 ALA A CA 1
ATOM 728 C C . ALA A 1 95 ? -7.136 -3.973 5.497 1.00 93.25 95 ALA A C 1
ATOM 730 O O . ALA A 1 95 ? -7.535 -3.863 6.660 1.00 93.25 95 ALA A O 1
ATOM 731 N N . PHE A 1 96 ? -7.953 -4.331 4.504 1.00 93.81 96 PHE A N 1
ATOM 732 C CA . PHE A 1 96 ? -9.378 -4.597 4.711 1.00 93.81 96 PHE A CA 1
ATOM 733 C C . PHE A 1 96 ? -9.632 -5.754 5.676 1.00 93.81 96 PHE A C 1
ATOM 735 O O . PHE A 1 96 ? -10.512 -5.653 6.530 1.00 93.81 96 PHE A O 1
ATOM 742 N N . ILE A 1 97 ? -8.843 -6.827 5.599 1.00 93.75 97 ILE A N 1
ATOM 743 C CA . ILE A 1 97 ? -8.934 -7.940 6.550 1.00 93.75 97 ILE A CA 1
ATOM 744 C C . ILE A 1 97 ? -8.667 -7.437 7.978 1.00 93.75 97 ILE A C 1
ATOM 746 O O . ILE A 1 97 ? -9.475 -7.694 8.874 1.00 93.75 97 ILE A O 1
ATOM 750 N N . CYS A 1 98 ? -7.599 -6.659 8.197 1.00 91.56 98 CYS A N 1
ATOM 751 C CA . CYS A 1 98 ? -7.302 -6.057 9.503 1.00 91.56 98 CYS A CA 1
ATOM 752 C C . CYS A 1 98 ? -8.455 -5.185 10.022 1.00 91.56 98 CYS A C 1
ATOM 754 O O . CYS A 1 98 ? -8.792 -5.250 11.209 1.00 91.56 98 CYS A O 1
ATOM 756 N N . LEU A 1 99 ? -9.091 -4.410 9.139 1.00 92.06 99 LEU A N 1
ATOM 757 C CA . LEU A 1 99 ? -10.232 -3.568 9.488 1.00 92.06 99 LEU A CA 1
ATOM 758 C C . LEU A 1 99 ? -11.444 -4.402 9.923 1.00 92.06 99 LEU A C 1
ATOM 760 O O . LEU A 1 99 ? -12.021 -4.131 10.975 1.00 92.06 99 LEU A O 1
ATOM 764 N N . ILE A 1 100 ? -11.800 -5.439 9.159 1.00 92.12 100 ILE A N 1
ATOM 765 C CA . ILE A 1 100 ? -12.933 -6.328 9.463 1.00 92.12 100 ILE A CA 1
ATOM 766 C C . ILE A 1 100 ? -12.725 -7.021 10.813 1.00 92.12 100 ILE A C 1
ATOM 768 O O . ILE A 1 100 ? -13.623 -7.016 11.659 1.00 92.12 100 ILE A O 1
ATOM 772 N N . PHE A 1 101 ? -11.533 -7.575 11.058 1.00 91.06 101 PHE A N 1
ATOM 773 C CA . PHE A 1 101 ? -11.206 -8.195 12.345 1.00 91.06 101 PHE A CA 1
ATOM 774 C C . PHE A 1 101 ? -11.238 -7.188 13.498 1.00 91.06 101 PHE A C 1
ATOM 776 O O . PHE A 1 101 ? -11.766 -7.494 14.570 1.00 91.06 101 PHE A O 1
ATOM 783 N N . GLY A 1 102 ? -10.721 -5.977 13.274 1.00 88.19 102 GLY A N 1
ATOM 784 C CA . GLY A 1 102 ? -10.792 -4.883 14.235 1.00 88.19 102 GLY A CA 1
ATOM 785 C C . GLY A 1 102 ? -12.231 -4.546 14.616 1.00 88.19 102 GLY A C 1
ATOM 786 O O . GLY A 1 102 ? -12.566 -4.519 15.801 1.00 88.19 102 GLY A O 1
ATOM 787 N N . LEU A 1 103 ? -13.086 -4.318 13.619 1.00 88.94 103 LEU A N 1
ATOM 788 C CA . LEU A 1 103 ? -14.494 -3.974 13.816 1.00 88.94 103 LEU A CA 1
ATOM 789 C C . LEU A 1 103 ? -15.253 -5.093 14.531 1.00 88.94 103 LEU A C 1
ATOM 791 O O . LEU A 1 103 ? -15.982 -4.818 15.482 1.00 88.94 103 LEU A O 1
ATOM 795 N N . LYS A 1 104 ? -15.025 -6.355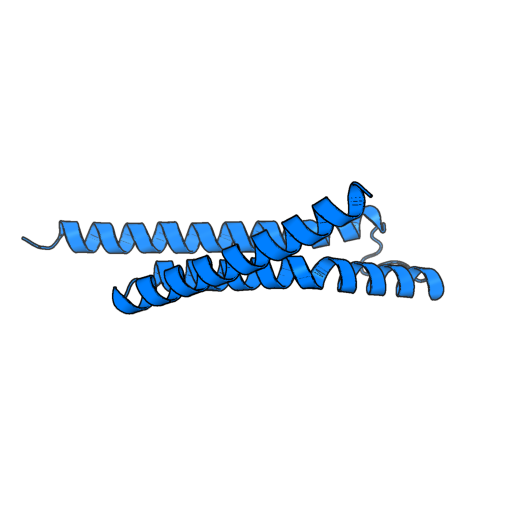 14.147 1.00 89.00 104 LYS A N 1
ATOM 796 C CA . LYS A 1 104 ? -15.618 -7.520 14.820 1.00 89.00 104 LYS A CA 1
ATOM 797 C C . LYS A 1 104 ? -15.247 -7.567 16.304 1.00 89.00 104 LYS A C 1
ATOM 799 O O . LYS A 1 104 ? -16.109 -7.807 17.146 1.00 89.00 104 LYS A O 1
ATOM 804 N N . LYS A 1 105 ? -13.978 -7.307 16.642 1.00 85.75 105 LYS A N 1
ATOM 805 C CA . LYS A 1 105 ? -13.522 -7.252 18.039 1.00 85.75 105 LYS A CA 1
ATOM 806 C C . LYS A 1 105 ? -14.236 -6.142 18.811 1.00 85.75 105 LYS A C 1
ATOM 808 O O . LYS A 1 105 ? -14.690 -6.379 19.925 1.00 85.75 105 LYS A O 1
ATOM 813 N N . LEU A 1 106 ? -14.354 -4.953 18.221 1.00 84.75 106 LEU A N 1
ATOM 814 C CA . LEU A 1 106 ? -14.991 -3.803 18.864 1.00 84.75 106 LEU A CA 1
ATOM 815 C C . LEU A 1 106 ? -16.498 -4.019 19.076 1.00 84.75 106 LEU A C 1
ATOM 817 O O . LEU A 1 106 ? -17.021 -3.688 20.138 1.00 84.75 106 LEU A O 1
ATOM 821 N N . TRP A 1 107 ? -17.175 -4.639 18.106 1.00 83.94 107 TRP A N 1
ATOM 822 C CA . TRP A 1 107 ? -18.586 -5.015 18.211 1.00 83.94 107 TRP A CA 1
ATOM 823 C C . TRP A 1 107 ? -18.831 -5.999 19.358 1.00 83.94 107 TRP A C 1
ATOM 825 O O . TRP A 1 107 ? -19.714 -5.776 20.182 1.00 83.94 107 TRP A O 1
ATOM 835 N N . ASN A 1 108 ? -17.999 -7.040 19.459 1.00 80.38 108 ASN A N 1
ATOM 836 C CA . ASN A 1 108 ? -18.122 -8.053 20.508 1.00 80.38 108 ASN A CA 1
ATOM 837 C C . ASN A 1 108 ? -17.850 -7.500 21.915 1.00 80.38 108 ASN A C 1
ATOM 839 O O . ASN A 1 108 ? -18.440 -7.975 22.876 1.00 80.38 108 ASN A O 1
ATOM 843 N N . VAL A 1 109 ? -16.971 -6.503 22.059 1.00 76.19 109 VAL A N 1
ATOM 844 C CA . VAL A 1 109 ? -16.746 -5.842 23.358 1.00 76.19 109 VAL A CA 1
ATOM 845 C C . VAL A 1 109 ? -17.976 -5.027 23.766 1.00 76.19 109 VAL A C 1
ATOM 847 O O . VAL A 1 109 ? -18.388 -5.074 24.921 1.00 76.19 109 VAL A O 1
ATOM 850 N N . LYS A 1 110 ? -18.604 -4.327 22.813 1.00 65.81 110 LYS A N 1
ATOM 851 C CA . LYS A 1 110 ? -19.780 -3.484 23.070 1.00 65.81 110 LYS A CA 1
ATOM 852 C C . LYS A 1 110 ? -21.056 -4.286 23.351 1.00 65.81 110 LYS A C 1
ATOM 854 O O . LYS A 1 110 ? -21.932 -3.798 24.049 1.00 65.81 110 LYS A O 1
ATOM 859 N N . SER A 1 111 ? -21.166 -5.511 22.835 1.00 61.91 111 SER A N 1
ATOM 860 C CA . SER A 1 111 ? -22.287 -6.413 23.140 1.00 61.91 111 SER A CA 1
ATOM 861 C C . SER A 1 111 ? -22.187 -7.095 24.510 1.00 61.91 111 SER A C 1
ATOM 863 O O . SER A 1 111 ? -23.120 -7.785 24.902 1.00 61.91 111 SER A O 1
ATOM 865 N N . VAL A 1 112 ? -21.053 -6.959 25.208 1.00 58.19 112 VAL A N 1
ATOM 866 C CA . VAL A 1 112 ? -20.794 -7.592 26.516 1.00 58.19 112 VAL A CA 1
ATOM 867 C C . VAL A 1 112 ? -20.814 -6.569 27.664 1.00 58.19 112 VAL A C 1
ATOM 869 O O . VAL A 1 112 ? -20.839 -6.955 28.829 1.00 58.19 112 VAL A O 1
ATOM 872 N N . SER A 1 113 ? -20.849 -5.266 27.367 1.00 45.31 113 SER A N 1
ATOM 873 C CA . SER A 1 113 ? -21.098 -4.225 28.371 1.00 45.31 113 SER A CA 1
ATOM 874 C C . SER A 1 113 ? -22.604 -4.121 28.682 1.00 45.31 113 SER A C 1
ATOM 876 O O . SER A 1 113 ? -23.359 -3.929 27.725 1.00 45.31 113 SER A O 1
ATOM 878 N N . PRO A 1 114 ? -23.031 -4.266 29.956 1.00 52.47 114 PRO A N 1
ATOM 879 C CA . PRO A 1 114 ? -24.432 -4.154 30.378 1.00 52.47 114 PRO A CA 1
ATOM 880 C C . PRO A 1 114 ? -25.005 -2.741 30.219 1.00 52.47 114 PRO A C 1
ATOM 882 O O . PRO A 1 114 ? -24.214 -1.768 30.2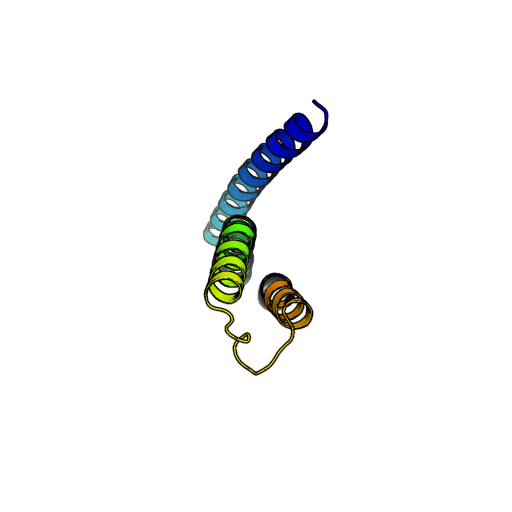51 1.00 52.47 114 PRO A O 1
#

Organism: NCBI:txid1274357